Protein AF-A0A9D5JW24-F1 (afdb_monomer)

Mean predicted aligned error: 6.72 Å

Solvent-accessible surface area (backbone atoms only — not comparable to full-atom values): 9159 Å² total; per-residue (Å²): 139,80,85,84,84,75,90,71,98,73,80,64,67,47,71,72,46,73,58,97,36,31,56,44,64,54,56,61,30,59,39,96,88,78,44,80,45,69,51,90,74,89,76,46,75,58,52,92,68,44,74,79,44,47,40,61,53,49,60,73,66,64,53,70,51,29,31,37,35,37,28,35,50,59,32,26,73,73,44,34,60,60,50,53,50,43,34,45,77,57,71,32,55,70,43,80,48,70,45,95,41,83,66,86,70,62,77,44,70,66,50,51,48,56,54,57,72,66,58,53,98,71,51,29,30,40,36,28,24,19,46,69,50,52,40,50,42,50,50,53,48,22,73,74,70,73,38,48,74,45,79,47,75,77,107

Organism: NCBI:txid2044937

InterPro domains:
  IPR016205 Glycerol dehydrogenase [PTHR43616] (31-155)
  IPR032837 Glycerol-1-phosphate dehydrogenase, N-terminal domain [PF13685] (46-155)

Secondary structure (DSSP, 8-state):
------------BS--EEETTEEE--SEEE-TTSSEEE------B-STTGGGGHHHHHHHHT--S-EEEEEEHHHIIIIIHHHHHHHHHTT---EEEEE--SS----SHHHHHHHHHH--TT--EEEEEE-HHHHHHHHHHHHHH---EEEEE--

Radius of gyration: 17.56 Å; Cα contacts (8 Å, |Δi|>4): 239; chains: 1; bounding box: 33×49×46 Å

Sequence (155 aa):
MNVIHSEGEDTIMGNLEFVDGRFVHQEEFQCECGRTHAIPIREILVRRGALDDLGTVLNQLDLGKQGLVIADLNTYDAAGARVMEKLQQASYQPKLCLFETREWVKPDEYAIGTVMLNIERDTSFLLVVGSGCLTDLTRYISSRTGIPFISVPTA

Nearest PDB structures (foldseek):
  3lmk-assembly1_B  TM=6.943E-01  e=8.317E-02  Homo sapiens
  6n4y-assembly4_D  TM=6.851E-01  e=3.718E-01  Homo sapiens
  3n6v-assembly2_D  TM=6.590E-01  e=3.188E+00  Rattus norvegicus
  3n6v-assembly3_E  TM=6.445E-01  e=9.642E+00  Rattus norvegicus
  3n6v-assembly1_B  TM=6.350E-01  e=9.034E+00  Rattus norvegicus

pLDDT: mean 89.6, std 17.1, range [25.61, 98.88]

Foldseek 3Di:
DDDDDDDDPPPFQWPFDQDQQKTDIDQWGQHPVRDIDGDPDDIGGDDVPVLLCVLVVCVVVVLDQEEEEEEEPVLCVQPVVVNVVSSVVSVGHYDYLYDDDPDDDALDPVLLVSSVVVDDPRHRAYEYSDAPRSQVSRVVSCVVPVRHYHYDYDD

Structure (mmCIF, N/CA/C/O backbone):
data_AF-A0A9D5JW24-F1
#
_entry.id   AF-A0A9D5JW24-F1
#
loop_
_atom_site.group_PDB
_atom_site.id
_atom_site.type_symbol
_atom_site.label_atom_id
_atom_site.label_alt_id
_atom_site.label_comp_id
_atom_site.label_asym_id
_atom_site.label_entity_id
_atom_site.label_seq_id
_atom_site.pdbx_PDB_ins_code
_atom_site.Cartn_x
_atom_site.Cartn_y
_atom_site.Cartn_z
_atom_site.occupancy
_atom_site.B_iso_or_equiv
_atom_site.auth_seq_id
_atom_site.auth_comp_id
_atom_site.auth_asym_id
_atom_site.auth_atom_id
_atom_site.pdbx_PDB_model_num
ATOM 1 N N . MET A 1 1 ? -6.521 -31.857 15.055 1.00 33.75 1 MET A N 1
ATOM 2 C CA . MET A 1 1 ? -5.237 -32.420 15.534 1.00 33.75 1 MET A CA 1
ATOM 3 C C . MET A 1 1 ? -4.151 -31.490 15.016 1.00 33.75 1 MET A C 1
ATOM 5 O O . MET A 1 1 ? -3.961 -31.466 13.815 1.00 33.75 1 MET A O 1
ATOM 9 N N . ASN A 1 2 ? -3.534 -30.595 15.780 1.00 25.61 2 ASN A N 1
ATOM 10 C CA . ASN A 1 2 ? -3.363 -30.510 17.225 1.00 25.61 2 ASN A CA 1
ATOM 11 C C . ASN A 1 2 ? -3.786 -29.147 17.773 1.00 25.61 2 ASN A C 1
ATOM 13 O O . ASN A 1 2 ? -3.574 -28.112 17.151 1.00 25.61 2 ASN A O 1
ATOM 17 N N . VAL A 1 3 ? -4.380 -29.228 18.957 1.00 36.34 3 VAL A N 1
ATOM 18 C CA . VAL A 1 3 ? -4.639 -28.149 19.902 1.00 36.34 3 VAL A CA 1
ATOM 19 C C . VAL A 1 3 ? -3.295 -27.733 20.496 1.00 36.34 3 VAL A C 1
ATOM 21 O O . VAL A 1 3 ? -2.533 -28.602 20.920 1.00 36.34 3 VAL A O 1
ATOM 24 N N . ILE A 1 4 ? -3.007 -26.435 20.533 1.00 36.38 4 ILE A N 1
ATOM 25 C CA . ILE A 1 4 ? -1.965 -25.894 21.406 1.00 36.38 4 ILE A CA 1
ATOM 26 C C . ILE A 1 4 ? -2.712 -25.232 22.560 1.00 36.38 4 ILE A C 1
ATOM 28 O O . ILE A 1 4 ? -3.213 -24.120 22.430 1.00 36.38 4 ILE A O 1
ATOM 32 N N . HIS A 1 5 ? -2.859 -25.971 23.659 1.00 33.47 5 HIS A N 1
ATOM 33 C CA . HIS A 1 5 ? -3.120 -25.380 24.963 1.00 33.47 5 HIS A CA 1
ATOM 34 C C . HIS A 1 5 ? -1.787 -24.817 25.456 1.00 33.47 5 HIS A C 1
ATOM 36 O O . HIS A 1 5 ? -0.843 -25.578 25.663 1.00 33.47 5 HIS A O 1
ATOM 42 N N . SER A 1 6 ? -1.706 -23.503 25.632 1.00 34.97 6 SER A N 1
ATOM 43 C CA . SER A 1 6 ? -0.749 -22.893 26.549 1.00 34.97 6 SER A CA 1
ATOM 44 C C . SER A 1 6 ? -1.524 -22.474 27.792 1.00 34.97 6 SER A C 1
ATOM 46 O O . SER A 1 6 ? -2.349 -21.565 27.735 1.00 34.97 6 SER A O 1
ATOM 48 N N . GLU A 1 7 ? -1.300 -23.198 28.885 1.00 34.41 7 GLU A N 1
ATOM 49 C CA . GLU A 1 7 ? -1.686 -22.788 30.231 1.00 34.41 7 GLU A CA 1
ATOM 50 C C . GLU A 1 7 ? -0.822 -21.591 30.651 1.00 34.41 7 GLU A C 1
ATOM 52 O O . GLU A 1 7 ? 0.407 -21.648 30.587 1.00 34.41 7 GLU A O 1
ATOM 57 N N . GLY A 1 8 ? -1.487 -20.512 31.053 1.00 32.22 8 GLY A N 1
ATOM 58 C CA . GLY A 1 8 ? -0.904 -19.270 31.546 1.00 32.22 8 GLY A CA 1
ATOM 59 C C . GLY A 1 8 ? -2.018 -18.234 31.668 1.00 32.22 8 GLY A C 1
ATOM 60 O O . GLY A 1 8 ? -2.596 -17.832 30.662 1.00 32.22 8 GLY A O 1
ATOM 61 N N . GLU A 1 9 ? -2.384 -17.887 32.899 1.00 40.16 9 GLU A N 1
ATOM 62 C CA . GLU A 1 9 ? -3.395 -16.882 33.237 1.00 40.16 9 GLU A CA 1
ATOM 63 C C . GLU A 1 9 ? -2.911 -15.466 32.883 1.00 40.16 9 GLU A C 1
ATOM 65 O O . GLU A 1 9 ? -2.582 -14.696 33.772 1.00 40.16 9 GLU A O 1
ATOM 70 N N . ASP A 1 10 ? -2.919 -15.108 31.601 1.00 38.56 10 ASP A N 1
ATOM 71 C CA . ASP A 1 10 ? -2.774 -13.717 31.147 1.00 38.56 10 ASP A CA 1
ATOM 72 C C . ASP A 1 10 ? -4.084 -13.321 30.456 1.00 38.56 10 ASP A C 1
ATOM 74 O O . ASP A 1 10 ? -4.226 -13.327 29.228 1.00 38.56 10 ASP A O 1
ATOM 78 N N . THR A 1 11 ? -5.116 -13.065 31.265 1.00 38.19 11 THR A N 1
ATOM 79 C CA . THR A 1 11 ? -6.398 -12.578 30.744 1.00 38.19 11 THR A CA 1
ATOM 80 C C . THR A 1 11 ? -6.259 -11.086 30.477 1.00 38.19 11 THR A C 1
ATOM 82 O O . THR A 1 11 ? -6.641 -10.253 31.299 1.00 38.19 11 THR A O 1
ATOM 85 N N . ILE A 1 12 ? -5.745 -10.737 29.298 1.00 47.41 12 ILE A N 1
ATOM 86 C CA . ILE A 1 12 ? -5.955 -9.403 28.735 1.00 47.41 12 ILE A CA 1
ATOM 87 C C . ILE A 1 12 ? -7.476 -9.188 28.716 1.00 47.41 12 ILE A C 1
ATOM 89 O O . ILE A 1 12 ? -8.194 -9.896 28.011 1.00 47.41 12 ILE A O 1
ATOM 93 N N . MET A 1 13 ? -7.990 -8.240 29.509 1.00 46.12 13 MET A N 1
ATOM 94 C CA . MET A 1 13 ? -9.401 -7.825 29.483 1.00 46.12 13 MET A CA 1
ATOM 95 C C . MET A 1 13 ? -9.689 -7.002 28.216 1.00 46.12 13 MET A C 1
ATOM 97 O O . MET A 1 13 ? -10.033 -5.823 28.272 1.00 46.12 13 MET A O 1
ATOM 101 N N . GLY A 1 14 ? -9.506 -7.636 27.063 1.00 56.38 14 GLY A N 1
ATOM 102 C CA . GLY A 1 14 ? -9.863 -7.161 25.739 1.00 56.38 14 GLY A CA 1
ATOM 103 C C . GLY A 1 14 ? -10.082 -8.385 24.860 1.00 56.38 14 GLY A C 1
ATOM 104 O O . GLY A 1 14 ? -9.197 -9.230 24.751 1.00 56.38 14 GLY A O 1
ATOM 105 N N . ASN A 1 15 ? -11.271 -8.520 24.270 1.00 67.12 15 ASN A N 1
ATOM 106 C CA . ASN A 1 15 ? -11.568 -9.631 23.365 1.00 67.12 15 ASN A CA 1
ATOM 107 C C . ASN A 1 15 ? -10.698 -9.483 22.108 1.00 67.12 15 ASN A C 1
ATOM 109 O O . ASN A 1 15 ? -11.024 -8.683 21.234 1.00 67.12 15 ASN A O 1
ATOM 113 N N . LEU A 1 16 ? -9.575 -10.203 22.057 1.00 80.75 16 LEU A N 1
ATOM 114 C CA . LEU A 1 16 ? -8.718 -10.339 20.882 1.00 80.75 16 LEU A CA 1
ATOM 115 C C . LEU A 1 16 ? -9.015 -11.697 20.251 1.00 80.75 16 LEU A C 1
ATOM 117 O O . LEU A 1 16 ? -8.663 -12.734 20.811 1.00 80.75 16 LEU A O 1
ATOM 121 N N . GLU A 1 17 ? -9.665 -11.708 19.095 1.00 85.94 17 GLU A N 1
ATOM 122 C CA . GLU A 1 17 ? -10.063 -12.955 18.441 1.00 85.94 17 GLU A CA 1
ATOM 123 C C . GLU A 1 17 ? -9.913 -12.884 16.921 1.00 85.94 17 GLU A C 1
ATOM 125 O O . GLU A 1 17 ? -9.917 -11.812 16.322 1.00 85.94 17 GLU A O 1
ATOM 130 N N . PHE A 1 18 ? -9.766 -14.047 16.284 1.00 86.69 18 PHE A N 1
ATOM 131 C CA . PHE A 1 18 ? -9.849 -14.173 14.832 1.00 86.69 18 PHE A CA 1
ATOM 132 C C . PHE A 1 18 ? -11.165 -14.852 14.460 1.00 86.69 18 PHE A C 1
ATOM 134 O O . PHE A 1 18 ? -11.350 -16.036 14.740 1.00 86.69 18 PHE A O 1
ATOM 141 N N . VAL A 1 19 ? -12.052 -14.121 13.787 1.00 88.19 19 VAL A N 1
ATOM 142 C CA . VAL A 1 19 ? -13.346 -14.622 13.302 1.00 88.19 19 VAL A CA 1
ATOM 143 C C . VAL A 1 19 ? -13.332 -14.577 11.780 1.00 88.19 19 VAL A C 1
ATOM 145 O O . VAL A 1 19 ? -13.116 -13.524 11.185 1.00 88.19 19 VAL A O 1
ATOM 148 N N . ASP A 1 20 ? -13.483 -15.735 11.133 1.00 86.81 20 ASP A N 1
ATOM 149 C CA . ASP A 1 20 ? -13.457 -15.878 9.667 1.00 86.81 20 ASP A CA 1
ATOM 150 C C . ASP A 1 20 ? -12.228 -15.237 8.985 1.00 86.81 20 ASP A C 1
ATOM 152 O O . ASP A 1 20 ? -12.286 -14.710 7.872 1.00 86.81 20 ASP A O 1
ATOM 156 N N . GLY A 1 21 ? -11.077 -15.294 9.663 1.00 88.19 21 GLY A N 1
ATOM 157 C CA . GLY A 1 21 ? -9.814 -14.724 9.189 1.00 88.19 21 GLY A CA 1
ATOM 158 C C . GLY A 1 21 ? -9.665 -13.222 9.430 1.00 88.19 21 GLY A C 1
ATOM 159 O O . GLY A 1 21 ? -8.628 -12.669 9.080 1.00 88.19 21 GLY A O 1
ATOM 160 N N . ARG A 1 22 ? -10.646 -12.551 10.037 1.00 91.38 22 ARG A N 1
ATOM 161 C CA . ARG A 1 22 ? -10.536 -11.152 10.466 1.00 91.38 22 ARG A CA 1
ATOM 162 C C . ARG A 1 22 ? -10.134 -11.070 11.927 1.00 91.38 22 ARG A C 1
ATOM 164 O O . ARG A 1 22 ? -10.687 -11.791 12.752 1.00 91.38 22 ARG A O 1
ATOM 171 N N . PHE A 1 23 ? -9.190 -10.191 12.241 1.00 91.00 23 PHE A N 1
ATOM 172 C CA . PHE A 1 23 ? -8.842 -9.873 13.620 1.00 91.00 23 PHE A CA 1
ATOM 173 C C . PHE A 1 23 ? -9.858 -8.888 14.194 1.00 91.00 23 PHE A C 1
ATOM 175 O O . PHE A 1 23 ? -10.015 -7.782 13.679 1.00 91.00 23 PHE A O 1
ATOM 182 N N . VAL A 1 24 ? -10.530 -9.294 15.262 1.00 87.00 24 VAL A N 1
ATOM 183 C CA . VAL A 1 24 ? -11.486 -8.485 16.009 1.00 87.00 24 VAL A CA 1
ATOM 184 C C . VAL A 1 24 ? -10.827 -8.102 17.325 1.00 87.00 24 VAL A C 1
ATOM 186 O O . VAL A 1 24 ? -10.346 -8.963 18.062 1.00 87.00 24 VAL A O 1
ATOM 189 N N . HIS A 1 25 ? -10.783 -6.802 17.603 1.00 85.12 25 HIS A N 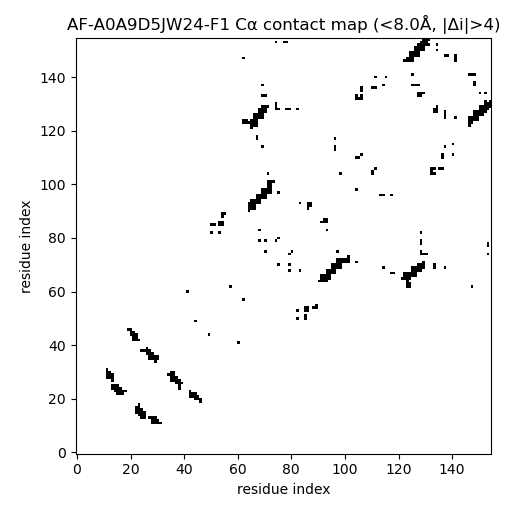1
ATOM 190 C CA . HIS A 1 25 ? -10.250 -6.272 18.849 1.00 85.12 25 HIS A CA 1
ATOM 191 C C . HIS A 1 25 ? -11.037 -5.050 19.316 1.00 85.12 25 HIS A C 1
ATOM 193 O O . HIS A 1 25 ? -11.709 -4.374 18.537 1.00 85.12 25 HIS A O 1
ATOM 199 N N . GLN A 1 26 ? -10.921 -4.755 20.609 1.00 80.56 26 GLN A N 1
ATOM 200 C CA . GLN A 1 26 ? -11.317 -3.463 21.160 1.00 80.56 26 GLN A CA 1
ATOM 201 C C . GLN A 1 26 ? -10.218 -2.432 20.872 1.00 80.56 26 GLN A C 1
ATOM 203 O O . GLN A 1 26 ? -9.030 -2.763 20.897 1.00 80.56 26 GLN A O 1
ATOM 208 N N . GLU A 1 27 ? -10.603 -1.192 20.563 1.00 78.19 27 GLU A N 1
ATOM 209 C CA . GLU A 1 27 ? -9.639 -0.118 20.285 1.00 78.19 27 GLU A CA 1
ATOM 210 C C . GLU A 1 27 ? -8.788 0.208 21.514 1.00 78.19 27 GLU A C 1
ATOM 212 O O . GLU A 1 27 ? -7.583 0.395 21.377 1.00 78.19 27 GLU A O 1
ATOM 217 N N . GLU A 1 28 ? -9.395 0.200 22.705 1.00 87.69 28 GLU A N 1
ATOM 218 C CA . GLU A 1 28 ? -8.740 0.418 23.994 1.00 87.69 28 GLU A CA 1
ATOM 219 C C . GLU A 1 28 ? -8.991 -0.757 24.945 1.00 87.69 28 GLU A C 1
ATOM 221 O O . GLU A 1 28 ? -10.081 -1.332 24.960 1.00 87.69 28 GLU A O 1
ATOM 226 N N . PHE A 1 29 ? -7.999 -1.095 25.770 1.00 85.38 29 PHE A N 1
ATOM 227 C CA . PHE A 1 29 ? -8.117 -2.137 26.790 1.00 85.38 29 PHE A CA 1
ATOM 228 C C . PHE A 1 29 ? -7.321 -1.797 28.054 1.00 85.38 29 PHE A C 1
ATOM 230 O O . PHE A 1 29 ? -6.318 -1.076 28.018 1.00 85.38 29 PHE A O 1
ATOM 237 N N . GLN A 1 30 ? -7.772 -2.333 29.192 1.00 88.19 30 GLN A N 1
ATOM 238 C CA . GLN A 1 30 ? -7.039 -2.248 30.455 1.00 88.19 30 GLN A CA 1
ATOM 239 C C . GLN A 1 30 ? -5.899 -3.267 30.444 1.00 88.19 30 GLN A 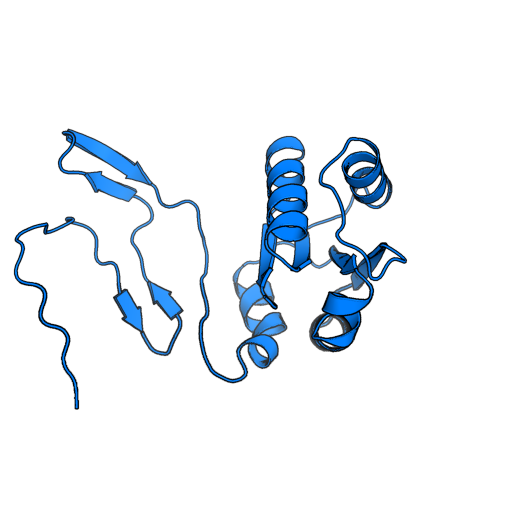C 1
ATOM 241 O O . GLN A 1 30 ? -6.134 -4.472 30.365 1.00 88.19 30 GLN A O 1
ATOM 246 N N . CYS A 1 31 ? -4.660 -2.781 30.503 1.00 85.25 31 CYS A N 1
ATOM 247 C CA . CYS A 1 31 ? -3.475 -3.625 30.555 1.00 85.25 31 CYS A CA 1
ATOM 248 C C . CYS A 1 31 ? -3.073 -3.891 32.011 1.00 85.25 31 CYS A C 1
ATOM 250 O O . CYS A 1 31 ? -3.180 -3.016 32.870 1.00 85.25 31 CYS A O 1
ATOM 252 N N . GLU A 1 32 ? -2.523 -5.074 32.277 1.00 88.31 32 GLU A N 1
ATOM 253 C CA . GLU A 1 32 ? -1.995 -5.490 33.587 1.00 88.31 32 GLU A CA 1
ATOM 254 C C . GLU A 1 32 ? -0.909 -4.551 34.138 1.00 88.31 32 GLU A C 1
ATOM 256 O O . GLU A 1 32 ? -0.664 -4.505 35.341 1.00 88.31 32 GLU A O 1
ATOM 261 N N . CYS A 1 33 ? -0.300 -3.726 33.281 1.00 91.69 33 CYS A N 1
ATOM 262 C CA . CYS A 1 33 ? 0.610 -2.661 33.698 1.00 91.69 33 CYS A CA 1
ATOM 263 C C . CYS A 1 33 ? -0.083 -1.507 34.460 1.00 91.69 33 CYS A C 1
ATOM 265 O O . CYS A 1 33 ? 0.590 -0.570 34.897 1.00 91.69 33 CYS A O 1
ATOM 267 N N . GLY A 1 34 ? -1.416 -1.541 34.586 1.00 90.94 34 GLY A N 1
ATOM 268 C CA . GLY A 1 34 ? -2.235 -0.520 35.239 1.00 90.94 34 GLY A CA 1
ATOM 269 C C . GLY A 1 34 ? -2.538 0.698 34.363 1.00 90.94 34 GLY A C 1
ATOM 270 O O . GLY A 1 34 ? -2.925 1.741 34.888 1.00 90.94 34 GLY A O 1
ATOM 271 N N . ARG A 1 35 ? -2.330 0.605 33.042 1.00 92.06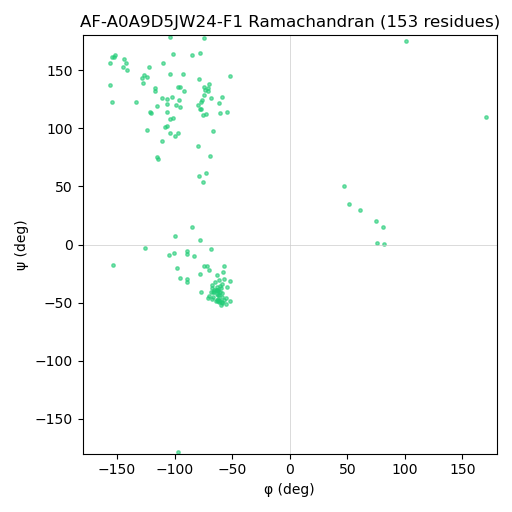 35 ARG A N 1
ATOM 272 C CA . ARG A 1 35 ? -2.607 1.678 32.073 1.00 92.06 35 ARG A CA 1
ATOM 273 C C . ARG A 1 35 ? -3.594 1.204 31.010 1.00 92.06 35 ARG A C 1
ATOM 275 O O . ARG A 1 35 ? -3.619 0.027 30.657 1.00 92.06 35 ARG A O 1
ATOM 282 N N . THR A 1 36 ? -4.340 2.146 30.443 1.00 90.00 36 THR A N 1
ATOM 283 C CA . THR A 1 36 ? -5.114 1.913 29.220 1.00 90.00 36 THR A CA 1
ATOM 284 C C . THR A 1 36 ? -4.171 1.908 28.021 1.00 90.00 36 THR A C 1
ATOM 286 O O . THR A 1 36 ? -3.428 2.871 27.815 1.00 90.00 36 THR A O 1
ATOM 289 N N . HIS A 1 37 ? -4.186 0.831 27.241 1.00 88.00 37 HIS A N 1
ATOM 290 C CA . HIS A 1 37 ? -3.460 0.720 25.977 1.00 88.00 37 HIS A CA 1
ATOM 291 C C . HIS A 1 37 ? -4.443 0.705 24.809 1.00 88.00 37 HIS A C 1
ATOM 293 O O . HIS A 1 37 ? -5.597 0.323 24.983 1.00 88.00 37 HIS A O 1
ATOM 299 N N . ALA A 1 38 ? -3.970 1.099 23.625 1.00 87.81 38 ALA A N 1
ATOM 300 C CA . ALA A 1 38 ? -4.771 1.105 22.410 1.00 87.81 38 ALA A CA 1
ATOM 301 C C . ALA A 1 38 ? -4.092 0.340 21.271 1.00 87.81 38 ALA A C 1
ATOM 303 O O . ALA A 1 38 ? -2.864 0.373 21.135 1.00 87.81 38 ALA A O 1
ATOM 304 N N . ILE A 1 39 ? -4.899 -0.314 20.436 1.00 87.62 39 ILE A N 1
ATOM 305 C CA . ILE A 1 39 ? -4.463 -0.945 19.187 1.00 87.62 39 ILE A CA 1
ATOM 306 C C . ILE A 1 39 ? -4.970 -0.062 18.041 1.00 87.62 39 ILE A C 1
ATOM 308 O O . ILE A 1 39 ? -6.144 -0.139 17.695 1.00 87.62 39 ILE A O 1
ATOM 312 N N . PRO A 1 40 ? -4.116 0.778 17.425 1.00 85.56 40 PRO A N 1
ATOM 313 C CA . PRO A 1 40 ? -4.546 1.721 16.387 1.00 85.56 40 PRO A CA 1
ATOM 314 C C . PRO A 1 40 ? -4.757 1.062 15.011 1.00 85.56 40 PRO A C 1
ATOM 316 O O . PRO A 1 40 ? -4.992 1.750 14.017 1.00 85.56 40 PRO A O 1
ATOM 319 N N . ILE A 1 41 ? -4.606 -0.262 14.920 1.00 90.56 41 ILE A N 1
ATOM 320 C CA . ILE A 1 41 ? -4.840 -1.023 13.693 1.00 90.56 41 ILE A CA 1
ATOM 321 C C . ILE A 1 41 ? -6.351 -1.101 13.484 1.00 90.56 41 ILE A C 1
ATOM 323 O O . ILE A 1 41 ? -7.077 -1.375 14.422 1.00 90.56 41 ILE A O 1
ATOM 327 N N . ARG A 1 42 ? -6.831 -0.836 12.267 1.00 92.38 42 ARG A N 1
ATOM 328 C CA . ARG A 1 42 ? -8.277 -0.8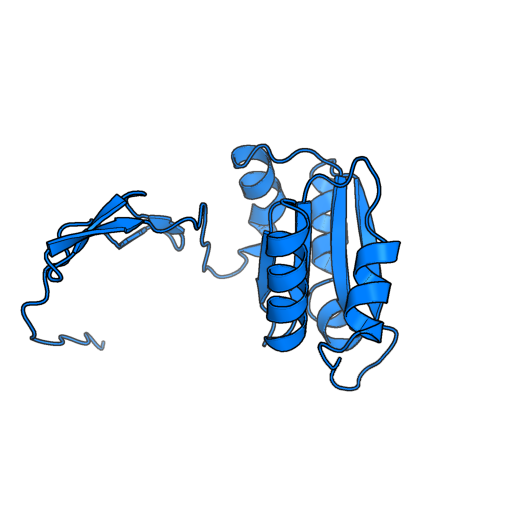22 11.975 1.00 92.38 42 ARG A CA 1
ATOM 329 C C . ARG A 1 42 ? -8.804 -2.139 11.416 1.00 92.38 42 ARG A C 1
ATOM 331 O O . ARG A 1 42 ? -9.981 -2.429 11.561 1.00 92.38 42 ARG A O 1
ATOM 338 N N . GLU A 1 43 ? -7.955 -2.894 10.726 1.00 94.12 43 GLU A N 1
ATOM 339 C CA . GLU A 1 43 ? -8.330 -4.150 10.078 1.00 94.12 43 GLU A CA 1
ATOM 340 C C . GLU A 1 43 ? -7.0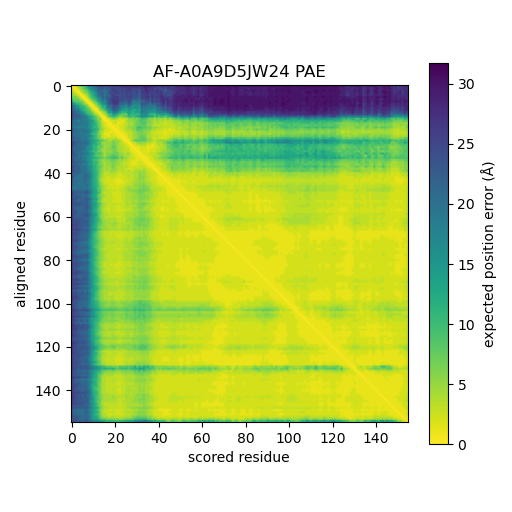88 -5.032 9.912 1.00 94.12 43 GLU A C 1
ATOM 342 O O . GLU A 1 43 ? -6.031 -4.556 9.488 1.00 94.12 43 GLU A O 1
ATOM 347 N N . ILE A 1 44 ? -7.235 -6.328 10.189 1.00 95.50 44 ILE A N 1
ATOM 348 C CA . ILE A 1 44 ? -6.286 -7.364 9.773 1.00 95.50 44 ILE A CA 1
ATOM 349 C C . ILE A 1 44 ? -7.098 -8.514 9.188 1.00 95.50 44 ILE A C 1
ATOM 351 O O . ILE A 1 44 ? -7.929 -9.099 9.879 1.00 95.50 44 ILE A O 1
ATOM 355 N N . LEU A 1 45 ? -6.820 -8.865 7.933 1.00 96.19 45 LEU A N 1
ATOM 356 C CA . LEU A 1 45 ? -7.488 -9.950 7.224 1.00 96.19 45 LEU A CA 1
ATOM 357 C C . LEU A 1 45 ? -6.467 -10.998 6.772 1.00 96.19 45 LEU A C 1
ATOM 359 O O . LEU A 1 45 ? -5.644 -10.755 5.891 1.00 96.19 45 LEU A O 1
ATOM 363 N N . VAL A 1 46 ? -6.564 -12.191 7.348 1.00 95.19 46 VAL A N 1
ATOM 364 C CA . VAL A 1 46 ? -5.716 -13.348 7.069 1.00 95.19 46 VAL A CA 1
ATOM 365 C C . VAL A 1 46 ? -6.592 -14.518 6.655 1.00 95.19 46 VAL A C 1
ATOM 367 O O . VAL A 1 46 ? -7.155 -15.245 7.471 1.00 95.19 46 VAL A O 1
ATOM 370 N N . ARG A 1 47 ? -6.688 -14.731 5.346 1.00 93.94 47 ARG A N 1
ATOM 371 C CA . ARG A 1 47 ? -7.343 -15.906 4.770 1.00 93.94 47 ARG A CA 1
ATOM 372 C C . ARG A 1 47 ? -6.789 -16.215 3.390 1.00 93.94 47 ARG A C 1
ATOM 374 O O . ARG A 1 47 ? -6.226 -15.352 2.711 1.00 93.94 47 ARG A O 1
ATOM 381 N N . ARG A 1 48 ? -7.005 -17.445 2.922 1.00 94.31 48 ARG A N 1
ATOM 382 C CA . ARG A 1 48 ? -6.721 -17.796 1.526 1.00 94.31 48 ARG A CA 1
ATOM 383 C C . ARG A 1 48 ? -7.547 -16.890 0.607 1.00 94.31 48 ARG A C 1
ATOM 385 O O . ARG A 1 48 ? -8.762 -16.797 0.763 1.00 94.31 48 ARG A O 1
ATOM 392 N N . GLY A 1 49 ? -6.874 -16.234 -0.338 1.00 94.69 49 GLY A N 1
ATOM 393 C CA . GLY A 1 49 ? -7.515 -15.317 -1.282 1.00 94.69 49 GLY A CA 1
ATOM 394 C C . GLY A 1 49 ? -7.916 -13.959 -0.695 1.00 94.69 49 GLY A C 1
ATOM 395 O O . GLY A 1 49 ? -8.746 -13.292 -1.294 1.00 94.69 49 GLY A O 1
ATOM 396 N N . ALA A 1 50 ? -7.340 -13.522 0.434 1.00 95.81 50 ALA A N 1
ATOM 397 C CA . ALA A 1 50 ? -7.675 -12.235 1.066 1.00 95.81 50 ALA A CA 1
ATOM 398 C C . ALA A 1 50 ? -7.598 -11.020 0.115 1.00 95.81 50 ALA A C 1
ATOM 400 O O . ALA A 1 50 ? -8.388 -10.093 0.238 1.00 95.81 50 ALA A O 1
ATOM 401 N N . LEU A 1 51 ? -6.704 -11.041 -0.882 1.00 96.25 51 LEU A N 1
ATOM 402 C CA . LEU A 1 51 ? -6.617 -9.991 -1.907 1.00 96.25 51 LEU A CA 1
ATOM 403 C C . LEU A 1 51 ? -7.912 -9.776 -2.703 1.00 96.25 51 LEU A C 1
ATOM 405 O O . LEU A 1 51 ? -8.107 -8.698 -3.259 1.00 96.25 51 LEU A O 1
ATOM 409 N N . ASP A 1 52 ? -8.794 -10.773 -2.779 1.00 96.81 52 ASP A N 1
ATOM 410 C CA . ASP A 1 52 ? -10.087 -10.621 -3.449 1.00 96.81 52 ASP A CA 1
ATOM 411 C C . ASP A 1 52 ? -11.059 -9.729 -2.656 1.00 96.81 52 ASP A C 1
ATOM 413 O O . ASP A 1 52 ? -11.968 -9.161 -3.255 1.00 96.81 52 ASP A O 1
ATOM 417 N N . ASP A 1 53 ? -10.817 -9.522 -1.356 1.00 96.31 53 ASP A N 1
ATOM 418 C CA . ASP A 1 53 ? -11.587 -8.600 -0.511 1.00 96.31 53 ASP A CA 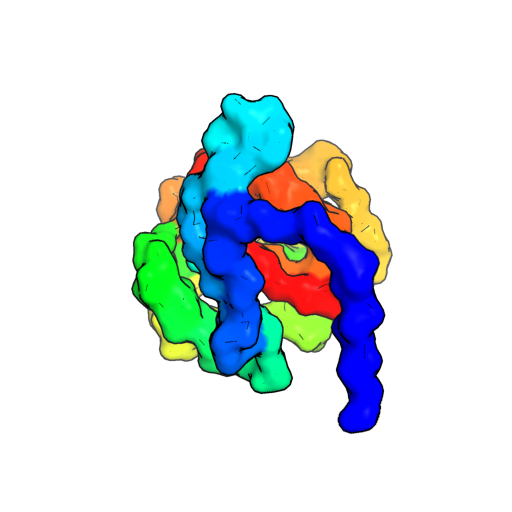1
ATOM 419 C C . ASP A 1 53 ? -11.031 -7.177 -0.497 1.00 96.31 53 ASP A C 1
ATOM 421 O O . ASP A 1 53 ? -11.651 -6.304 0.108 1.00 96.31 53 ASP A O 1
ATOM 425 N N . LEU A 1 54 ? -9.878 -6.922 -1.128 1.00 97.06 54 LEU A N 1
ATOM 426 C CA . LEU A 1 54 ? -9.143 -5.663 -0.977 1.00 97.06 54 LEU A CA 1
ATOM 427 C C . LEU A 1 54 ? -10.035 -4.438 -1.224 1.00 97.06 54 LEU A C 1
ATOM 429 O O . LEU A 1 54 ? -10.090 -3.534 -0.397 1.00 97.06 54 LEU A O 1
ATOM 433 N N . GLY A 1 55 ? -10.784 -4.435 -2.328 1.00 96.50 55 GLY A N 1
ATOM 434 C CA . GLY A 1 55 ? -11.716 -3.352 -2.642 1.00 96.50 55 GLY A CA 1
ATOM 435 C C . GLY A 1 55 ? -12.832 -3.200 -1.606 1.00 96.50 55 GLY A C 1
ATOM 436 O O . GLY A 1 55 ? -13.135 -2.085 -1.190 1.00 96.50 55 GLY A O 1
ATOM 437 N N . THR A 1 56 ? -13.420 -4.310 -1.152 1.00 96.56 56 THR A N 1
ATOM 438 C CA . THR A 1 56 ? -14.479 -4.315 -0.130 1.00 96.56 56 THR A CA 1
ATOM 439 C C . THR A 1 56 ? -13.977 -3.747 1.193 1.00 96.56 56 THR A C 1
ATOM 441 O O . THR A 1 56 ? -14.632 -2.884 1.771 1.00 96.56 56 THR A O 1
ATOM 444 N N . VAL A 1 57 ? -12.800 -4.185 1.645 1.00 96.00 57 VAL A N 1
ATOM 445 C CA . VAL A 1 57 ? -12.172 -3.704 2.882 1.00 96.00 57 VAL A CA 1
ATOM 446 C C . VAL A 1 57 ? -11.861 -2.213 2.784 1.00 96.00 57 VAL A C 1
ATOM 448 O O . VAL A 1 57 ? -12.244 -1.448 3.663 1.00 96.00 57 VAL A O 1
ATOM 451 N N . LEU A 1 58 ? -11.230 -1.759 1.699 1.00 97.06 58 LEU A N 1
ATOM 452 C CA . LEU A 1 58 ? -10.907 -0.338 1.549 1.00 97.06 58 LEU A CA 1
ATOM 453 C C . LEU A 1 58 ? -12.155 0.547 1.441 1.00 97.06 58 LEU A C 1
ATOM 455 O O . LEU A 1 58 ? -12.123 1.684 1.910 1.00 97.06 58 LEU A O 1
ATOM 459 N N . ASN A 1 59 ? -13.249 0.042 0.861 1.00 96.69 59 ASN A N 1
ATOM 460 C CA . ASN A 1 59 ? -14.527 0.755 0.834 1.00 96.69 59 ASN A CA 1
ATOM 461 C C . ASN A 1 59 ? -15.106 0.915 2.246 1.00 96.69 59 ASN A C 1
ATOM 463 O O . ASN A 1 59 ? -15.638 1.971 2.562 1.00 96.69 59 ASN A O 1
ATOM 467 N N . GLN A 1 60 ? -14.986 -0.110 3.097 1.00 95.75 60 GLN A N 1
ATOM 468 C CA . GLN A 1 60 ? -15.431 -0.054 4.495 1.00 95.75 60 GLN A CA 1
ATOM 469 C C . GLN A 1 60 ? -14.583 0.908 5.335 1.00 95.75 60 GLN A C 1
ATOM 471 O O . GLN A 1 60 ? -15.102 1.560 6.236 1.00 95.75 60 GLN A O 1
ATOM 476 N N . LEU A 1 61 ? -13.284 1.004 5.040 1.00 95.69 61 LEU A N 1
ATOM 477 C CA . LEU A 1 61 ? -12.377 1.906 5.750 1.00 95.69 61 LEU A CA 1
ATOM 478 C C . LEU A 1 61 ? -12.564 3.386 5.373 1.00 95.69 61 LEU A C 1
ATOM 480 O O . LEU A 1 61 ? -12.107 4.241 6.134 1.00 95.69 61 LEU A O 1
ATOM 484 N N . ASP A 1 62 ? -13.207 3.664 4.234 1.00 96.25 62 ASP A N 1
ATOM 485 C CA . ASP A 1 62 ? -13.546 4.999 3.719 1.00 96.25 62 ASP A CA 1
ATOM 486 C C . ASP A 1 62 ? -12.380 6.002 3.773 1.00 96.25 62 ASP A C 1
ATOM 488 O O . ASP A 1 62 ? -12.469 7.104 4.307 1.00 96.25 62 ASP A O 1
ATOM 492 N N . LEU A 1 63 ? -11.225 5.585 3.249 1.00 96.25 63 LEU A N 1
ATOM 493 C CA . LEU A 1 63 ? -9.991 6.379 3.299 1.00 96.25 63 LEU A CA 1
ATOM 494 C C . LEU A 1 63 ? -9.891 7.429 2.184 1.00 96.25 63 LEU A C 1
ATOM 496 O O . LEU A 1 63 ? -8.980 8.245 2.211 1.00 96.25 63 LEU A O 1
ATOM 500 N N . GLY A 1 64 ? -10.785 7.385 1.192 1.00 97.44 64 GLY A N 1
ATOM 501 C CA . GLY A 1 64 ? -10.624 8.037 -0.110 1.00 97.44 64 GLY A CA 1
ATOM 502 C C . GLY A 1 64 ? -10.190 7.052 -1.204 1.00 97.44 64 GLY A C 1
ATOM 503 O O . GLY A 1 64 ? -9.976 5.865 -0.952 1.00 97.44 64 GLY A O 1
ATOM 504 N N . LYS A 1 65 ? -10.110 7.522 -2.455 1.00 98.06 65 LYS A N 1
ATOM 505 C CA . LYS A 1 65 ? -9.913 6.659 -3.640 1.00 98.06 65 LYS A CA 1
ATOM 506 C C . LYS A 1 65 ? -8.499 6.691 -4.228 1.00 98.06 65 LYS A C 1
ATOM 508 O O . LYS A 1 65 ? -8.186 5.863 -5.086 1.00 98.06 65 LYS A O 1
ATOM 513 N N . GLN A 1 66 ? -7.655 7.609 -3.760 1.00 98.44 66 GLN A N 1
ATOM 514 C CA . GLN A 1 66 ? -6.377 7.942 -4.390 1.00 98.44 66 GLN A CA 1
ATOM 515 C C . GLN A 1 66 ? -5.258 7.227 -3.637 1.00 98.44 66 GLN A C 1
ATOM 517 O O . GLN A 1 66 ? -4.779 7.701 -2.609 1.00 98.44 66 GLN A O 1
ATOM 522 N N . GLY A 1 67 ? -4.889 6.041 -4.110 1.00 98.44 67 GLY A N 1
ATOM 523 C CA . GLY A 1 67 ? -3.881 5.208 -3.458 1.00 98.44 67 GLY A CA 1
ATOM 524 C C . GLY A 1 67 ? -2.506 5.379 -4.085 1.00 98.44 67 GLY A C 1
ATOM 525 O O . GLY A 1 67 ? -2.389 5.312 -5.306 1.00 98.44 67 GLY A O 1
ATOM 526 N N . LEU A 1 68 ? -1.460 5.506 -3.271 1.00 98.88 68 LEU A N 1
ATOM 527 C CA . LEU A 1 68 ? -0.094 5.259 -3.731 1.00 98.88 68 LEU A CA 1
ATOM 528 C C . LEU A 1 68 ? 0.289 3.820 -3.382 1.00 98.88 68 LEU A C 1
ATOM 530 O O . LEU A 1 68 ? 0.306 3.457 -2.209 1.00 98.88 68 LEU A O 1
ATOM 534 N N . VAL A 1 69 ? 0.583 3.008 -4.393 1.00 98.81 69 VAL A N 1
ATOM 535 C CA . VAL A 1 69 ? 1.037 1.622 -4.255 1.00 98.81 69 VAL A CA 1
ATOM 536 C C . VAL A 1 69 ? 2.560 1.583 -4.332 1.00 98.81 69 VAL A C 1
ATOM 538 O O . VAL A 1 69 ? 3.132 2.066 -5.304 1.00 98.81 69 VAL A O 1
ATOM 541 N N . ILE A 1 70 ? 3.216 1.012 -3.322 1.00 98.69 70 ILE A N 1
ATOM 542 C CA . ILE A 1 70 ? 4.677 0.916 -3.220 1.00 98.69 70 ILE A CA 1
ATOM 543 C C . ILE A 1 70 ? 5.092 -0.547 -3.370 1.00 98.69 70 ILE A C 1
ATOM 545 O O . ILE A 1 70 ? 4.606 -1.400 -2.626 1.00 98.69 70 ILE A O 1
ATOM 549 N N . ALA A 1 71 ? 5.998 -0.836 -4.303 1.00 98.31 71 ALA A N 1
ATOM 550 C CA . ALA A 1 71 ? 6.529 -2.180 -4.538 1.00 98.31 71 ALA A CA 1
ATOM 551 C C . ALA A 1 71 ? 7.957 -2.131 -5.107 1.00 98.31 71 ALA A C 1
ATOM 553 O O . ALA A 1 71 ? 8.381 -1.103 -5.636 1.00 98.31 71 ALA A O 1
ATOM 554 N N . ASP A 1 72 ? 8.681 -3.246 -5.036 1.00 97.62 72 ASP A N 1
ATOM 555 C CA . ASP A 1 72 ? 9.861 -3.507 -5.871 1.00 97.62 72 ASP A CA 1
ATOM 556 C C . ASP A 1 72 ? 9.503 -4.499 -6.990 1.00 97.62 72 ASP A C 1
ATOM 558 O O . ASP A 1 72 ? 8.362 -4.959 -7.073 1.00 97.62 72 ASP A O 1
ATOM 562 N N . LEU A 1 73 ? 10.449 -4.839 -7.873 1.00 97.69 73 LEU A N 1
ATOM 563 C CA . LEU A 1 73 ? 10.166 -5.766 -8.976 1.00 97.69 73 LEU A CA 1
ATOM 564 C C . LEU A 1 73 ? 9.722 -7.154 -8.485 1.00 97.69 73 LEU A C 1
ATOM 566 O O . LEU A 1 73 ? 8.859 -7.768 -9.106 1.00 97.69 73 LEU A O 1
ATOM 570 N N . ASN A 1 74 ? 10.269 -7.648 -7.371 1.00 96.88 74 ASN A N 1
ATOM 571 C CA . ASN A 1 74 ? 9.909 -8.966 -6.848 1.00 96.88 74 ASN A CA 1
ATOM 572 C C . ASN A 1 74 ? 8.486 -8.960 -6.281 1.00 96.88 74 ASN A C 1
ATOM 574 O O . ASN A 1 74 ? 7.698 -9.865 -6.558 1.00 96.88 74 ASN A O 1
ATOM 578 N N . THR A 1 75 ? 8.140 -7.949 -5.484 1.00 97.50 75 THR A N 1
ATOM 579 C CA . THR A 1 75 ? 6.824 -7.876 -4.838 1.00 97.50 75 THR A CA 1
ATOM 580 C C . THR A 1 75 ? 5.734 -7.423 -5.804 1.00 97.50 75 THR A C 1
ATOM 582 O O . THR A 1 75 ? 4.570 -7.815 -5.658 1.00 97.50 75 THR A O 1
ATOM 585 N N . TYR A 1 76 ? 6.105 -6.682 -6.852 1.00 98.12 76 TYR A N 1
ATOM 586 C CA . TYR A 1 76 ? 5.221 -6.386 -7.970 1.00 98.12 76 TYR A CA 1
ATOM 587 C C . TYR A 1 76 ? 4.830 -7.652 -8.738 1.00 98.12 76 TYR A C 1
ATOM 589 O O . TYR A 1 76 ? 3.633 -7.889 -8.929 1.00 98.12 76 TYR A O 1
ATOM 597 N N . ASP A 1 77 ? 5.813 -8.490 -9.084 1.00 97.44 77 ASP A N 1
ATOM 598 C CA . ASP A 1 77 ? 5.592 -9.789 -9.731 1.00 97.44 77 ASP A CA 1
ATOM 599 C C . ASP A 1 77 ? 4.776 -10.734 -8.824 1.00 97.44 77 ASP A C 1
ATOM 601 O O . ASP A 1 77 ? 3.889 -11.447 -9.297 1.00 97.44 77 ASP A O 1
ATOM 605 N N . ALA A 1 78 ? 5.031 -10.721 -7.510 1.00 96.94 78 ALA A N 1
ATOM 606 C CA . ALA A 1 78 ? 4.345 -11.592 -6.554 1.00 96.94 78 ALA A CA 1
ATOM 607 C C . ALA A 1 78 ? 2.864 -11.228 -6.346 1.00 96.94 78 ALA A C 1
ATOM 609 O O . ALA A 1 78 ? 2.007 -12.113 -6.281 1.00 96.94 78 ALA A O 1
ATOM 610 N N . ALA A 1 79 ? 2.552 -9.936 -6.198 1.00 98.00 79 ALA A N 1
ATOM 611 C CA . ALA A 1 79 ? 1.185 -9.488 -5.930 1.00 98.00 79 ALA A CA 1
ATOM 612 C C . ALA A 1 79 ? 0.861 -8.062 -6.397 1.00 98.00 79 ALA A C 1
ATOM 614 O O . ALA A 1 79 ? -0.322 -7.738 -6.512 1.00 98.00 79 ALA A O 1
ATOM 615 N N . GLY A 1 80 ? 1.848 -7.204 -6.673 1.00 98.25 80 GLY A N 1
ATOM 616 C CA . GLY A 1 80 ? 1.600 -5.792 -6.984 1.00 98.25 80 GLY A CA 1
ATOM 617 C C . GLY A 1 80 ? 0.759 -5.584 -8.239 1.00 98.25 80 GLY A C 1
ATOM 618 O O . GLY A 1 80 ? -0.175 -4.785 -8.204 1.00 98.25 80 GLY A O 1
ATOM 619 N N . ALA A 1 81 ? 0.986 -6.364 -9.299 1.00 98.44 81 ALA A N 1
ATOM 620 C CA . ALA A 1 81 ? 0.143 -6.311 -10.496 1.00 98.44 81 ALA A CA 1
ATOM 621 C C . ALA A 1 81 ? -1.336 -6.617 -10.178 1.00 98.44 81 ALA A C 1
ATOM 623 O O . ALA A 1 81 ? -2.237 -5.879 -10.579 1.00 98.44 81 ALA A O 1
ATOM 624 N N . ARG A 1 82 ? -1.587 -7.660 -9.375 1.00 98.44 82 ARG A N 1
ATOM 625 C CA . ARG A 1 82 ? -2.939 -8.046 -8.940 1.00 98.44 82 ARG A CA 1
ATOM 626 C C . ARG A 1 82 ? -3.562 -7.002 -8.012 1.00 98.44 82 ARG A C 1
ATOM 628 O O . ARG A 1 82 ? -4.758 -6.749 -8.097 1.00 98.44 82 ARG A O 1
ATOM 635 N N . VAL A 1 83 ? -2.778 -6.389 -7.128 1.00 98.69 83 VAL A N 1
ATOM 636 C CA . VAL A 1 83 ? -3.247 -5.301 -6.258 1.00 98.69 83 VAL A CA 1
ATOM 637 C C . VAL A 1 83 ? -3.711 -4.110 -7.094 1.00 98.69 83 VAL A C 1
ATOM 639 O O . VAL A 1 83 ? -4.822 -3.628 -6.883 1.00 98.69 83 VAL A O 1
ATOM 642 N N . MET A 1 84 ? -2.914 -3.681 -8.076 1.00 98.69 84 MET A N 1
ATOM 643 C CA . MET A 1 84 ? -3.283 -2.592 -8.988 1.00 98.69 84 MET A CA 1
ATOM 644 C C . MET A 1 84 ? -4.601 -2.892 -9.710 1.00 98.69 84 MET A C 1
ATOM 646 O O . MET A 1 84 ? -5.505 -2.057 -9.710 1.00 98.69 84 MET A O 1
ATOM 650 N N . GLU A 1 85 ? -4.740 -4.104 -10.255 1.00 98.50 85 GLU A N 1
ATOM 651 C CA . GLU A 1 85 ? -5.961 -4.553 -10.929 1.00 98.50 85 GLU A CA 1
ATOM 652 C C . GLU A 1 85 ? -7.182 -4.512 -9.993 1.00 98.50 85 GLU A C 1
ATOM 654 O O . GLU A 1 85 ? -8.214 -3.937 -10.338 1.00 98.50 85 GLU A O 1
ATOM 659 N N . LYS A 1 86 ? -7.074 -5.078 -8.784 1.00 98.38 86 LYS A N 1
ATOM 660 C CA . LYS A 1 86 ? -8.178 -5.123 -7.810 1.00 98.38 86 LYS A CA 1
ATOM 661 C C . LYS A 1 86 ? -8.618 -3.734 -7.360 1.00 98.38 86 LYS A C 1
ATOM 663 O O . LYS A 1 86 ? -9.816 -3.491 -7.215 1.00 98.38 86 LYS A O 1
ATOM 668 N N . LEU A 1 87 ? -7.671 -2.819 -7.165 1.00 98.56 87 LEU A N 1
ATOM 669 C CA . LEU A 1 87 ? -7.969 -1.426 -6.840 1.00 98.56 87 LEU A CA 1
ATOM 670 C C . LEU A 1 87 ? -8.740 -0.751 -7.982 1.00 98.56 87 LEU A C 1
ATOM 672 O O . LEU A 1 87 ? -9.787 -0.150 -7.740 1.00 98.56 87 LEU A O 1
ATOM 676 N N . GLN A 1 88 ? -8.280 -0.903 -9.225 1.00 98.31 88 GLN A N 1
ATOM 677 C CA . GLN A 1 88 ? -8.960 -0.345 -10.398 1.00 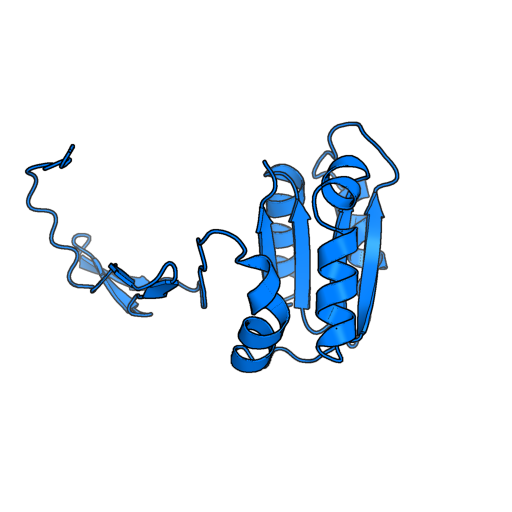98.31 88 GLN A CA 1
ATOM 678 C C . GLN A 1 88 ? -10.371 -0.927 -10.581 1.00 98.31 88 GLN A C 1
ATOM 680 O O . GLN A 1 88 ? -11.321 -0.172 -10.785 1.00 98.31 88 GLN A O 1
ATOM 685 N N . GLN A 1 89 ? -10.544 -2.246 -10.426 1.00 98.06 89 GLN A N 1
ATOM 686 C CA . GLN A 1 89 ? -11.859 -2.907 -10.458 1.00 98.06 89 GLN A CA 1
ATOM 687 C C . GLN A 1 89 ? -12.808 -2.363 -9.377 1.00 98.06 89 GLN A C 1
ATOM 689 O O . GLN A 1 89 ? -14.009 -2.236 -9.607 1.00 98.06 89 GLN A O 1
ATOM 694 N N . ALA A 1 90 ? -12.272 -1.979 -8.216 1.00 97.62 90 ALA A N 1
ATOM 695 C CA . ALA A 1 90 ? -13.013 -1.346 -7.127 1.00 97.62 90 ALA A CA 1
ATOM 696 C C . ALA A 1 90 ? -13.162 0.187 -7.277 1.00 97.62 90 ALA A C 1
ATOM 698 O O . ALA A 1 90 ? -13.538 0.874 -6.321 1.00 97.62 90 ALA A O 1
ATOM 699 N N . SER A 1 91 ? -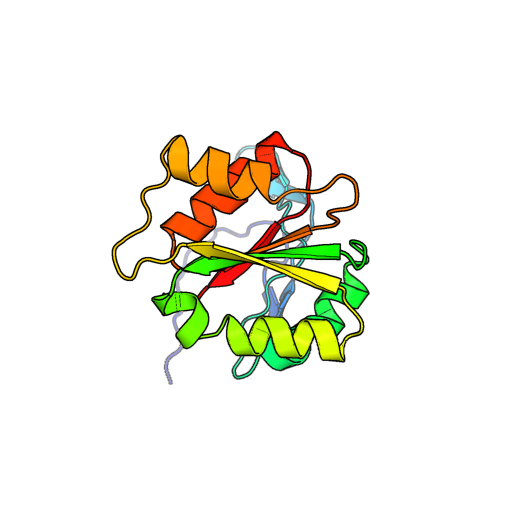12.895 0.729 -8.474 1.00 98.12 91 SER A N 1
ATOM 700 C CA . SER A 1 91 ? -12.996 2.159 -8.809 1.00 98.12 91 SER A CA 1
ATOM 701 C C . SER A 1 91 ? -12.070 3.076 -7.993 1.00 98.12 91 SER A C 1
ATOM 703 O O . SER A 1 91 ? -12.402 4.234 -7.738 1.00 98.12 91 SER A O 1
ATOM 705 N N . TYR A 1 92 ? -10.915 2.567 -7.561 1.00 98.50 92 TYR A N 1
ATOM 706 C CA . TYR A 1 92 ? -9.827 3.386 -7.018 1.00 98.50 92 TYR A CA 1
ATOM 707 C C . TYR A 1 92 ? -8.950 3.937 -8.146 1.00 98.50 92 TYR A C 1
ATOM 709 O O . TYR A 1 92 ? -8.949 3.418 -9.264 1.00 98.50 92 TYR A O 1
ATOM 717 N N . GLN A 1 93 ? -8.160 4.962 -7.833 1.00 98.12 93 GLN A N 1
ATOM 718 C CA . GLN A 1 93 ? -7.187 5.568 -8.743 1.00 98.12 93 GLN A CA 1
ATOM 719 C C . GLN A 1 93 ? -5.768 5.319 -8.208 1.00 98.12 93 GLN A C 1
ATOM 721 O O . GLN A 1 93 ? -5.163 6.226 -7.632 1.00 98.12 93 GLN A O 1
ATOM 726 N N . PRO A 1 94 ? -5.244 4.080 -8.308 1.00 98.12 94 PRO A N 1
ATOM 727 C CA . PRO A 1 94 ? -3.927 3.770 -7.780 1.00 98.12 94 PRO A CA 1
ATOM 728 C C . PRO A 1 94 ? -2.816 4.339 -8.671 1.00 98.12 94 PRO A C 1
ATOM 730 O O . PRO A 1 94 ? -2.833 4.170 -9.893 1.00 98.12 94 PRO A O 1
ATOM 733 N N . LYS A 1 95 ? -1.810 4.949 -8.046 1.00 98.56 95 LYS A N 1
ATOM 734 C CA . LYS A 1 95 ? -0.512 5.278 -8.648 1.00 98.56 95 LYS A CA 1
ATOM 735 C C . LYS A 1 95 ? 0.537 4.299 -8.151 1.00 98.56 95 LYS A C 1
ATOM 737 O O . LYS A 1 95 ? 0.455 3.842 -7.017 1.00 98.56 95 LYS A O 1
ATOM 742 N N . LEU A 1 96 ? 1.510 3.973 -8.992 1.00 98.62 96 LEU A N 1
ATOM 743 C CA . LEU A 1 96 ? 2.565 3.022 -8.657 1.00 98.62 96 LEU A CA 1
ATOM 744 C C . LEU A 1 96 ? 3.887 3.758 -8.425 1.00 98.62 96 LEU A C 1
ATOM 746 O O . LEU A 1 96 ? 4.406 4.394 -9.336 1.00 98.62 96 LEU A O 1
ATOM 750 N N . CYS A 1 97 ? 4.444 3.609 -7.227 1.00 98.56 97 CYS A N 1
ATOM 751 C CA . CYS A 1 97 ? 5.843 3.871 -6.919 1.00 98.56 97 CYS A CA 1
ATOM 752 C C . CYS A 1 97 ? 6.588 2.531 -6.974 1.00 98.56 97 CYS A C 1
ATOM 754 O O . CYS A 1 97 ? 6.548 1.743 -6.025 1.00 98.56 97 CYS A O 1
ATOM 756 N N . LEU A 1 98 ? 7.202 2.249 -8.124 1.00 98.19 98 LEU A N 1
ATOM 757 C CA . LEU A 1 98 ? 7.953 1.020 -8.353 1.00 98.19 98 LEU A CA 1
ATOM 758 C C . LEU A 1 98 ? 9.446 1.284 -8.171 1.00 98.19 98 LEU A C 1
ATOM 760 O O . LEU A 1 98 ? 10.039 2.070 -8.907 1.00 98.19 98 LEU A O 1
ATOM 764 N N . PHE A 1 99 ? 10.063 0.584 -7.228 1.00 97.94 99 PHE A N 1
ATOM 765 C CA . PHE A 1 99 ? 11.513 0.487 -7.167 1.00 97.94 99 PHE A CA 1
ATOM 766 C C . PHE A 1 99 ? 11.987 -0.480 -8.257 1.00 97.94 99 PHE A C 1
ATOM 768 O O . PHE A 1 99 ? 11.740 -1.683 -8.177 1.00 97.94 99 PHE A O 1
ATOM 775 N N . GLU A 1 100 ? 12.677 0.039 -9.275 1.00 96.75 100 GLU A N 1
ATOM 776 C CA . GLU A 1 100 ? 13.193 -0.731 -10.420 1.00 96.75 100 GLU A CA 1
ATOM 777 C C . GLU A 1 100 ? 14.438 -1.561 -10.056 1.00 96.75 100 GLU A C 1
ATOM 779 O O . GLU A 1 100 ? 15.497 -1.471 -10.675 1.00 96.75 100 GLU A O 1
ATOM 784 N N . THR A 1 101 ? 14.329 -2.378 -9.012 1.00 95.12 101 THR A N 1
ATOM 785 C CA . THR A 1 101 ? 15.386 -3.276 -8.557 1.00 95.12 101 THR A CA 1
ATOM 786 C C . THR A 1 101 ? 14.808 -4.611 -8.110 1.00 95.12 101 THR A C 1
ATOM 788 O O . THR A 1 101 ? 13.671 -4.699 -7.647 1.00 95.12 101 THR A O 1
ATOM 791 N N . ARG A 1 102 ? 15.611 -5.666 -8.271 1.00 94.88 102 ARG A N 1
ATOM 792 C CA . ARG A 1 102 ? 15.371 -6.979 -7.656 1.00 94.88 102 ARG A CA 1
ATOM 793 C C . ARG A 1 102 ? 16.217 -7.204 -6.409 1.00 94.88 102 ARG A C 1
ATOM 795 O O . ARG A 1 102 ? 16.033 -8.211 -5.728 1.00 94.88 102 ARG A O 1
ATOM 802 N N . GLU A 1 103 ? 17.141 -6.295 -6.121 1.00 92.75 103 GLU A N 1
ATOM 803 C CA . GLU A 1 103 ? 17.883 -6.304 -4.871 1.00 92.75 103 GLU A CA 1
ATOM 804 C C . GLU A 1 103 ? 17.039 -5.737 -3.734 1.00 92.75 103 GLU A C 1
ATOM 806 O O . GLU A 1 103 ? 16.015 -5.084 -3.933 1.00 92.75 103 GLU A O 1
ATOM 811 N N . TRP A 1 104 ? 17.499 -5.985 -2.514 1.00 87.88 104 TRP A N 1
ATOM 812 C CA . TRP A 1 104 ? 16.856 -5.472 -1.322 1.00 87.88 104 TRP A CA 1
ATOM 813 C C . TRP A 1 104 ? 16.849 -3.935 -1.298 1.00 87.88 104 TRP A C 1
ATOM 815 O O . TRP A 1 104 ? 17.906 -3.298 -1.304 1.00 87.88 104 TRP A O 1
ATOM 825 N N . VAL A 1 105 ? 15.652 -3.342 -1.222 1.00 93.25 105 VAL A N 1
ATOM 826 C CA . VAL A 1 105 ? 15.481 -1.895 -1.044 1.00 93.25 105 VAL A CA 1
ATOM 827 C C . VAL A 1 105 ? 15.849 -1.517 0.388 1.00 93.25 105 VAL A C 1
ATOM 829 O O . VAL A 1 105 ? 15.156 -1.869 1.347 1.00 93.25 105 VAL A O 1
ATOM 832 N N . LYS A 1 106 ? 16.947 -0.773 0.528 1.00 93.38 106 LYS A N 1
ATOM 833 C CA . LYS A 1 106 ? 17.375 -0.207 1.808 1.00 93.38 106 LYS A CA 1
ATOM 834 C C . LYS A 1 106 ? 16.426 0.926 2.205 1.00 93.38 106 LYS A C 1
ATOM 836 O O . LYS A 1 106 ? 16.130 1.766 1.361 1.00 93.38 106 LYS A O 1
ATOM 841 N N . PRO A 1 107 ? 15.966 0.999 3.464 1.00 93.25 107 PRO A N 1
ATOM 842 C CA . PRO A 1 107 ? 15.142 2.108 3.940 1.00 93.25 107 PRO A CA 1
ATOM 843 C C . PRO A 1 107 ? 16.012 3.341 4.253 1.00 93.25 107 PRO A C 1
ATOM 845 O O . PRO A 1 107 ? 16.076 3.792 5.395 1.00 93.25 107 PRO A O 1
ATOM 848 N N . ASP A 1 108 ? 16.731 3.840 3.249 1.00 95.62 108 ASP A N 1
ATOM 849 C CA . ASP A 1 108 ? 17.608 5.011 3.332 1.00 95.62 108 ASP A CA 1
ATOM 850 C C . ASP A 1 108 ? 16.912 6.294 2.836 1.00 95.62 108 ASP A C 1
ATOM 852 O O . ASP A 1 108 ? 15.732 6.299 2.466 1.00 95.62 108 ASP A O 1
ATOM 856 N N . GLU A 1 109 ? 17.632 7.416 2.841 1.00 97.25 109 GLU A N 1
ATOM 857 C CA . GLU A 1 109 ? 17.112 8.717 2.415 1.00 97.25 109 GLU A CA 1
ATOM 858 C C . GLU A 1 109 ? 16.674 8.722 0.948 1.00 97.25 109 GLU A C 1
ATOM 860 O O . GLU A 1 109 ? 15.732 9.436 0.594 1.00 97.25 109 GLU A O 1
ATOM 865 N N . TYR A 1 110 ? 17.319 7.916 0.100 1.00 96.75 110 TYR A N 1
ATOM 866 C CA . TYR A 1 110 ? 16.934 7.777 -1.298 1.00 96.75 110 TYR A CA 1
ATOM 867 C C . TYR A 1 110 ? 15.572 7.091 -1.415 1.00 96.75 110 TYR A C 1
ATOM 869 O O . TYR A 1 110 ? 14.687 7.594 -2.113 1.00 96.75 110 TYR A O 1
ATOM 877 N N . ALA A 1 111 ? 15.361 5.989 -0.694 1.00 97.62 111 ALA A N 1
ATOM 878 C CA . ALA A 1 111 ? 14.084 5.287 -0.702 1.00 97.62 111 ALA A CA 1
ATOM 879 C C . ALA A 1 111 ? 12.955 6.133 -0.093 1.00 97.62 111 ALA A C 1
ATOM 881 O O . ALA A 1 111 ? 11.857 6.201 -0.653 1.00 97.62 111 ALA A O 1
ATOM 882 N N . ILE A 1 112 ? 13.240 6.849 1.001 1.00 98.25 112 ILE A N 1
ATOM 883 C CA . ILE A 1 112 ? 12.300 7.803 1.603 1.00 98.25 112 ILE A CA 1
ATOM 884 C C . ILE A 1 112 ? 11.937 8.897 0.597 1.00 98.25 112 ILE A C 1
ATOM 886 O O . ILE A 1 112 ? 10.754 9.140 0.355 1.00 98.25 112 ILE A O 1
ATOM 890 N N . GLY A 1 113 ? 12.938 9.541 -0.009 1.00 98.25 113 GLY A N 1
ATOM 891 C CA . GLY A 1 113 ? 12.737 10.601 -0.994 1.00 98.25 113 GLY A CA 1
ATOM 892 C C . GLY A 1 113 ? 11.931 10.127 -2.201 1.00 98.25 113 GLY A C 1
ATOM 893 O O . GLY A 1 113 ? 11.013 10.819 -2.630 1.00 98.25 113 GLY A O 1
ATOM 894 N N . THR A 1 114 ? 12.210 8.919 -2.693 1.00 98.31 114 THR A N 1
ATOM 895 C CA . THR A 1 114 ? 11.502 8.311 -3.829 1.00 98.31 114 THR A CA 1
ATOM 896 C C . THR A 1 114 ? 10.007 8.181 -3.553 1.00 98.31 114 THR A C 1
ATOM 898 O O . THR A 1 114 ? 9.191 8.644 -4.350 1.00 98.31 114 THR A O 1
ATOM 901 N N . VAL A 1 115 ? 9.624 7.612 -2.407 1.00 98.31 115 VAL A N 1
ATOM 902 C CA . VAL A 1 115 ? 8.206 7.481 -2.045 1.00 98.31 115 VAL A CA 1
ATOM 903 C C . VAL A 1 115 ? 7.578 8.856 -1.806 1.00 98.31 115 VAL A C 1
ATOM 905 O O . VAL A 1 115 ? 6.508 9.124 -2.341 1.00 98.31 115 VAL A O 1
ATOM 908 N N . MET A 1 116 ? 8.252 9.752 -1.077 1.00 98.06 116 MET A N 1
ATOM 909 C CA . MET A 1 116 ? 7.746 11.101 -0.784 1.00 98.06 116 MET A CA 1
ATOM 910 C C . MET A 1 116 ? 7.486 11.934 -2.047 1.00 98.06 116 MET A C 1
ATOM 912 O O . MET A 1 116 ? 6.503 12.665 -2.095 1.00 98.06 116 MET A O 1
ATOM 916 N N . LEU A 1 117 ? 8.329 11.814 -3.076 1.00 98.12 117 LEU A N 1
ATOM 917 C CA . LEU A 1 117 ? 8.148 12.509 -4.357 1.00 98.12 117 LEU A CA 1
ATOM 918 C C . LEU A 1 117 ? 6.973 11.967 -5.181 1.00 98.12 117 LEU A C 1
ATOM 920 O O . LEU A 1 117 ? 6.462 12.680 -6.040 1.00 98.12 117 LEU A O 1
ATOM 924 N N . ASN A 1 118 ? 6.544 10.731 -4.922 1.00 98.31 118 ASN A N 1
ATOM 925 C CA . ASN A 1 118 ? 5.367 10.129 -5.549 1.00 98.31 118 ASN A CA 1
ATOM 926 C C . ASN A 1 118 ? 4.069 10.396 -4.766 1.00 98.31 118 ASN A C 1
ATOM 928 O O . ASN A 1 118 ? 2.988 10.066 -5.252 1.00 98.31 118 ASN A O 1
ATOM 932 N N . ILE A 1 119 ? 4.153 10.979 -3.564 1.00 98.44 119 ILE A N 1
ATOM 933 C CA . ILE A 1 119 ? 2.975 11.415 -2.812 1.00 98.44 119 ILE A CA 1
ATOM 934 C C . ILE A 1 119 ? 2.459 12.719 -3.417 1.00 98.44 119 ILE A C 1
ATOM 936 O O . ILE A 1 119 ? 3.150 13.737 -3.466 1.00 98.44 119 ILE A O 1
ATOM 940 N N . GLU A 1 120 ? 1.199 12.696 -3.827 1.00 97.06 120 GLU A N 1
ATOM 941 C CA . GLU A 1 120 ? 0.478 13.862 -4.324 1.00 97.06 120 GLU A CA 1
ATOM 942 C C . GLU A 1 120 ? -0.462 14.446 -3.270 1.00 97.06 120 GLU A C 1
ATOM 944 O O . GLU A 1 120 ? -0.798 13.794 -2.281 1.00 97.06 120 GLU A O 1
ATOM 949 N N . ARG A 1 121 ? -0.918 15.684 -3.496 1.00 95.69 121 ARG A N 1
ATOM 950 C CA . ARG A 1 121 ? -1.770 16.423 -2.546 1.00 95.69 121 ARG A CA 1
ATOM 951 C C . ARG A 1 121 ? -3.063 15.695 -2.180 1.00 95.69 121 ARG A C 1
ATOM 953 O O . ARG A 1 121 ? -3.573 15.914 -1.090 1.00 95.69 121 ARG A O 1
ATOM 960 N N . ASP A 1 122 ? -3.600 14.889 -3.086 1.00 97.19 122 ASP A N 1
ATOM 961 C CA . ASP A 1 122 ? -4.840 14.130 -2.923 1.00 97.19 122 ASP A CA 1
ATOM 962 C C . ASP A 1 122 ? -4.603 12.654 -2.560 1.00 97.19 122 ASP A C 1
ATOM 964 O O . ASP A 1 122 ? -5.562 11.881 -2.493 1.00 97.19 122 ASP A O 1
ATOM 968 N N . THR A 1 123 ? -3.354 12.252 -2.280 1.00 98.56 123 THR A N 1
ATOM 969 C CA . THR A 1 123 ? -3.037 10.882 -1.850 1.00 98.56 123 THR A CA 1
ATOM 970 C C . THR A 1 123 ? -3.766 10.567 -0.548 1.00 98.56 123 THR A C 1
ATOM 972 O O . THR A 1 123 ? -3.500 11.145 0.502 1.00 98.56 123 THR A O 1
ATOM 975 N N . SER A 1 124 ? -4.701 9.631 -0.645 1.00 98.50 124 SER A N 1
ATOM 976 C CA . SER A 1 124 ? -5.646 9.242 0.398 1.00 98.50 124 SER A CA 1
ATOM 977 C C . SER A 1 124 ? -5.098 8.139 1.304 1.00 98.50 124 SER A C 1
ATOM 979 O O . SER A 1 124 ? -5.410 8.092 2.489 1.00 98.50 124 SER A O 1
ATOM 981 N N . PHE A 1 125 ? -4.275 7.240 0.759 1.00 98.75 125 PHE A N 1
ATOM 982 C CA . PHE A 1 125 ? -3.625 6.171 1.516 1.00 98.75 125 PHE A CA 1
ATOM 983 C C . PHE A 1 125 ? -2.343 5.690 0.828 1.00 98.75 125 PHE A C 1
ATOM 985 O O . PHE A 1 125 ? -2.193 5.790 -0.393 1.00 98.75 125 PHE A O 1
ATOM 992 N N . LEU A 1 126 ? -1.438 5.119 1.621 1.00 98.81 126 LEU A N 1
ATOM 993 C CA . LEU A 1 126 ? -0.258 4.394 1.162 1.00 98.81 126 LEU A CA 1
ATOM 994 C C . LEU A 1 126 ? -0.527 2.894 1.285 1.00 98.81 126 LEU A C 1
ATOM 996 O O . LEU A 1 126 ? -0.890 2.417 2.360 1.00 98.81 126 LEU A O 1
ATOM 1000 N N . LEU A 1 127 ? -0.327 2.145 0.205 1.00 98.75 127 LEU A N 1
ATOM 1001 C CA . LEU A 1 127 ? -0.454 0.693 0.190 1.00 98.75 127 LEU A CA 1
ATOM 1002 C C . LEU A 1 127 ? 0.873 0.077 -0.234 1.00 98.75 127 LEU A C 1
ATOM 1004 O O . LEU A 1 127 ? 1.294 0.206 -1.378 1.00 98.75 127 LEU A O 1
ATOM 1008 N N . VAL A 1 128 ? 1.533 -0.624 0.677 1.00 98.56 128 VAL A N 1
ATOM 1009 C CA . VAL A 1 128 ? 2.757 -1.356 0.350 1.00 98.56 128 VAL A CA 1
ATOM 1010 C C . VAL A 1 128 ? 2.428 -2.788 -0.052 1.00 98.56 128 VAL A C 1
ATOM 1012 O O . VAL A 1 128 ? 1.689 -3.484 0.642 1.00 98.56 128 VAL A O 1
ATOM 1015 N N . VAL A 1 129 ? 3.002 -3.239 -1.162 1.00 98.31 129 VAL A N 1
ATOM 1016 C CA . VAL A 1 129 ? 3.099 -4.655 -1.514 1.00 98.31 129 VAL A CA 1
ATOM 1017 C C . VAL A 1 129 ? 4.558 -5.021 -1.347 1.00 98.31 129 VAL A C 1
ATOM 1019 O O . VAL A 1 129 ? 5.392 -4.629 -2.161 1.00 98.31 129 VAL A O 1
ATOM 1022 N N . GLY A 1 130 ? 4.900 -5.664 -0.235 1.00 91.00 130 GLY A N 1
ATOM 1023 C CA . GLY A 1 130 ? 6.267 -5.553 0.259 1.00 91.00 130 GLY A CA 1
ATOM 1024 C C . GLY A 1 130 ? 6.771 -6.719 1.082 1.00 91.00 130 GLY A C 1
ATOM 1025 O O . GLY A 1 130 ? 6.006 -7.501 1.648 1.00 91.00 130 GLY A O 1
ATOM 1026 N N . SER A 1 131 ? 8.099 -6.763 1.170 1.00 86.38 131 SER A N 1
ATOM 1027 C CA . SER A 1 131 ? 8.837 -7.395 2.259 1.00 86.38 131 SER A CA 1
ATOM 1028 C C . SER A 1 131 ? 8.768 -6.530 3.526 1.00 86.38 131 SER A C 1
ATOM 1030 O O . SER A 1 131 ? 8.236 -5.412 3.510 1.00 86.38 131 SER A O 1
ATOM 1032 N N . GLY A 1 132 ? 9.356 -7.007 4.627 1.00 91.81 132 GLY A N 1
ATOM 1033 C CA . GLY A 1 132 ? 9.428 -6.246 5.880 1.00 91.81 132 GLY A CA 1
ATOM 1034 C C . GLY A 1 132 ? 10.049 -4.851 5.723 1.00 91.81 132 GLY A C 1
ATOM 1035 O O . GLY A 1 132 ? 9.561 -3.895 6.314 1.00 91.81 132 GLY A O 1
ATOM 1036 N N . CYS A 1 133 ? 11.054 -4.677 4.861 1.00 93.19 133 CYS A N 1
ATOM 1037 C CA . CYS A 1 133 ? 11.751 -3.391 4.753 1.00 93.19 133 CYS A CA 1
ATOM 1038 C C . CYS A 1 133 ? 10.964 -2.334 3.976 1.00 93.19 133 CYS A C 1
ATOM 1040 O O . CYS A 1 133 ? 10.893 -1.192 4.424 1.00 93.19 133 CYS A O 1
ATOM 1042 N N . LEU A 1 134 ? 10.308 -2.708 2.870 1.00 95.75 134 LEU A N 1
ATOM 1043 C CA . LEU A 1 134 ? 9.363 -1.807 2.198 1.00 95.75 134 LEU A CA 1
ATOM 1044 C C . LEU A 1 134 ? 8.178 -1.474 3.113 1.00 95.75 134 LEU A C 1
ATOM 1046 O O . LEU A 1 134 ? 7.696 -0.338 3.120 1.00 95.75 134 LEU A O 1
ATOM 1050 N N . THR A 1 135 ? 7.732 -2.453 3.905 1.00 96.69 135 THR A N 1
ATOM 1051 C CA . THR A 1 135 ? 6.660 -2.271 4.889 1.00 96.69 135 THR A CA 1
ATOM 1052 C C . THR A 1 135 ? 7.047 -1.232 5.935 1.00 96.69 135 THR A C 1
ATOM 1054 O O . THR A 1 135 ? 6.302 -0.279 6.157 1.00 96.69 135 THR A O 1
ATOM 1057 N N . ASP A 1 136 ? 8.234 -1.357 6.521 1.00 95.62 136 ASP A N 1
ATOM 1058 C CA . ASP A 1 136 ? 8.739 -0.428 7.529 1.00 95.62 136 ASP A CA 1
ATOM 1059 C C . ASP A 1 136 ? 9.019 0.963 6.970 1.00 95.62 136 ASP A C 1
ATOM 1061 O O . ASP A 1 136 ? 8.648 1.952 7.602 1.00 95.62 136 ASP A O 1
ATOM 1065 N N . LEU A 1 137 ? 9.594 1.051 5.769 1.00 97.38 137 LEU A N 1
ATOM 1066 C CA . LEU A 1 137 ? 9.775 2.312 5.053 1.00 97.38 137 LEU A CA 1
ATOM 1067 C C . LEU A 1 137 ? 8.438 3.043 4.877 1.00 97.38 137 LEU A C 1
ATOM 1069 O O . LEU A 1 137 ? 8.306 4.216 5.225 1.00 97.38 137 LEU A O 1
ATOM 1073 N N . THR A 1 138 ? 7.426 2.343 4.367 1.00 97.94 138 THR A N 1
ATOM 1074 C CA . THR A 1 138 ? 6.115 2.942 4.087 1.00 97.94 138 THR A CA 1
ATOM 1075 C C . THR A 1 138 ? 5.393 3.321 5.381 1.00 97.94 138 THR A C 1
ATOM 1077 O O . THR A 1 138 ? 4.831 4.412 5.483 1.00 97.94 138 THR A O 1
ATOM 1080 N N . ARG A 1 139 ? 5.466 2.468 6.411 1.00 97.06 139 ARG A N 1
ATOM 1081 C CA . ARG A 1 139 ? 4.938 2.750 7.753 1.00 97.06 139 ARG A CA 1
ATOM 1082 C C . ARG A 1 139 ? 5.613 3.968 8.385 1.00 97.06 139 ARG A C 1
ATOM 1084 O O . ARG A 1 139 ? 4.937 4.804 8.982 1.00 97.06 139 ARG A O 1
ATOM 1091 N N . TYR A 1 140 ? 6.929 4.107 8.221 1.00 97.75 140 TYR A N 1
ATOM 1092 C CA . TYR A 1 140 ? 7.665 5.285 8.666 1.00 97.75 140 TYR A CA 1
ATOM 1093 C C . TYR A 1 140 ? 7.151 6.550 7.970 1.00 97.75 140 TYR A C 1
ATOM 1095 O O . TYR A 1 140 ? 6.815 7.524 8.640 1.00 97.75 140 TYR A O 1
ATOM 1103 N N . ILE A 1 141 ? 7.000 6.527 6.647 1.00 98.25 141 ILE A N 1
ATOM 1104 C CA . ILE A 1 141 ? 6.495 7.670 5.873 1.00 98.25 141 ILE A CA 1
ATOM 1105 C C . ILE A 1 141 ? 5.058 8.031 6.263 1.00 98.25 141 ILE A C 1
ATOM 1107 O O . ILE A 1 141 ? 4.755 9.208 6.464 1.00 98.25 141 ILE A O 1
ATOM 1111 N N . SER A 1 142 ? 4.188 7.038 6.450 1.00 98.06 142 SER A N 1
ATOM 1112 C CA . SER A 1 142 ? 2.830 7.237 6.968 1.00 98.06 142 SER A CA 1
ATOM 1113 C C . SER A 1 142 ? 2.844 7.970 8.311 1.00 98.06 142 SER A C 1
ATOM 1115 O O . SER A 1 142 ? 2.157 8.977 8.469 1.00 98.06 142 SER A O 1
ATOM 1117 N N . SER A 1 143 ? 3.720 7.568 9.240 1.00 97.12 143 SER A N 1
ATOM 1118 C CA . SER A 1 143 ? 3.839 8.229 10.548 1.00 97.12 143 SER A CA 1
ATOM 1119 C C . SER A 1 143 ? 4.283 9.697 10.462 1.00 97.12 143 SER A C 1
ATOM 1121 O O . SER A 1 143 ? 3.976 10.488 11.351 1.00 97.12 143 SER A O 1
ATOM 1123 N N . ARG A 1 144 ? 5.009 10.076 9.400 1.00 97.19 144 ARG A N 1
ATOM 1124 C CA . ARG A 1 144 ? 5.490 11.450 9.172 1.00 97.19 144 ARG A CA 1
ATOM 1125 C C . ARG A 1 144 ? 4.509 12.321 8.399 1.00 97.19 144 ARG A C 1
ATOM 1127 O O . ARG A 1 144 ? 4.513 13.533 8.588 1.00 97.19 144 ARG A O 1
ATOM 1134 N N . THR A 1 145 ? 3.706 11.721 7.528 1.00 97.38 145 THR A N 1
ATOM 1135 C CA . THR A 1 145 ? 2.777 12.433 6.636 1.00 97.38 145 THR A CA 1
ATOM 1136 C C . THR A 1 145 ? 1.349 12.467 7.171 1.00 97.38 145 THR A C 1
ATOM 1138 O O . THR A 1 145 ? 0.565 13.309 6.748 1.00 97.38 145 THR A O 1
ATOM 1141 N N . GLY A 1 146 ? 1.001 11.563 8.090 1.00 97.38 146 GLY A N 1
ATOM 1142 C CA . GLY A 1 146 ? -0.369 11.367 8.563 1.00 97.38 146 GLY A CA 1
ATOM 1143 C C . GLY A 1 146 ? -1.261 10.617 7.568 1.00 97.38 146 GLY A C 1
ATOM 1144 O O . GLY A 1 146 ? -2.437 10.409 7.856 1.00 97.38 146 GLY A O 1
ATOM 1145 N N . ILE A 1 147 ? -0.726 10.194 6.416 1.00 98.44 147 ILE A N 1
ATOM 1146 C CA . ILE A 1 147 ? -1.482 9.444 5.409 1.00 98.44 147 ILE A CA 1
ATOM 1147 C C . ILE A 1 147 ? -1.671 8.000 5.907 1.00 98.44 147 ILE A C 1
ATOM 1149 O O . ILE A 1 147 ? -0.676 7.362 6.267 1.00 98.44 147 ILE A O 1
ATOM 1153 N N . PRO A 1 148 ? -2.904 7.456 5.919 1.00 98.12 148 PRO A N 1
ATOM 1154 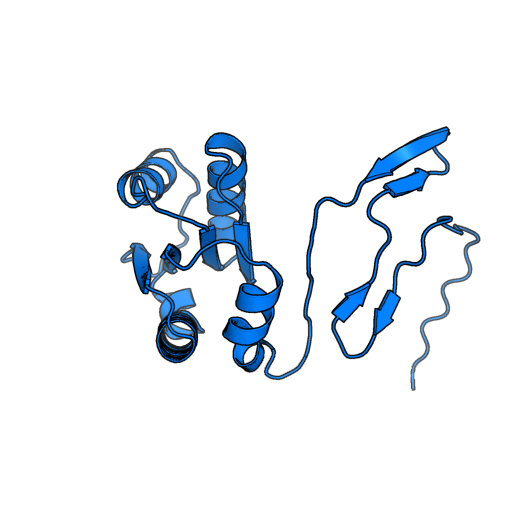C CA . PRO A 1 148 ? -3.183 6.076 6.309 1.00 98.12 148 PRO A CA 1
ATOM 1155 C C . PRO A 1 148 ? -2.326 5.043 5.571 1.00 98.12 148 PRO A C 1
ATOM 1157 O O . PRO A 1 148 ? -2.025 5.193 4.387 1.00 98.12 148 PRO A O 1
ATOM 1160 N N . PHE A 1 149 ? -1.971 3.968 6.271 1.00 96.94 149 PHE A N 1
ATOM 1161 C CA . PHE A 1 149 ? -1.093 2.909 5.783 1.00 96.94 149 PHE A CA 1
ATOM 1162 C C . PHE A 1 149 ? -1.811 1.561 5.712 1.00 96.94 149 PHE A C 1
ATOM 1164 O O . PHE A 1 149 ? -2.478 1.156 6.663 1.00 96.94 149 PHE A O 1
ATOM 1171 N N . ILE A 1 150 ? -1.617 0.848 4.604 1.00 98.19 150 ILE A N 1
ATOM 1172 C CA . ILE A 1 150 ? -2.090 -0.518 4.370 1.00 98.19 150 ILE A CA 1
ATOM 1173 C C . ILE A 1 150 ? -0.900 -1.375 3.937 1.00 98.19 150 ILE A C 1
ATOM 1175 O O . ILE A 1 150 ? -0.091 -0.949 3.112 1.00 98.19 150 ILE A O 1
ATOM 1179 N N . SER A 1 151 ? -0.822 -2.604 4.450 1.00 97.81 151 SER A N 1
ATOM 1180 C CA . SER A 1 151 ? 0.185 -3.583 4.040 1.00 97.81 151 SER A CA 1
ATOM 1181 C C . SER A 1 151 ? -0.442 -4.807 3.390 1.00 97.81 151 SER A C 1
ATOM 1183 O O . SER A 1 151 ? -1.376 -5.401 3.927 1.00 97.81 151 SER A O 1
ATOM 1185 N N . VAL A 1 152 ? 0.120 -5.195 2.248 1.00 98.06 152 VAL A N 1
ATOM 1186 C CA . VAL A 1 152 ? -0.048 -6.498 1.609 1.00 98.06 152 VAL A CA 1
ATOM 1187 C C . VAL A 1 152 ? 1.305 -7.215 1.713 1.00 98.06 152 VAL A C 1
ATOM 1189 O O . VAL A 1 152 ? 2.160 -7.057 0.833 1.00 98.06 152 VAL A O 1
ATOM 1192 N N . PRO A 1 153 ? 1.547 -7.962 2.804 1.00 95.19 153 PRO A N 1
ATOM 1193 C CA . PRO A 1 153 ? 2.815 -8.648 3.004 1.00 95.19 153 PRO A CA 1
ATOM 1194 C C . PRO A 1 153 ? 2.958 -9.814 2.018 1.00 95.19 153 PRO A C 1
ATOM 1196 O O . PRO A 1 153 ? 2.003 -10.549 1.762 1.00 95.19 153 PRO A O 1
ATOM 1199 N N . THR A 1 154 ? 4.158 -9.975 1.460 1.00 90.75 154 THR A N 1
ATOM 1200 C CA . THR A 1 154 ? 4.472 -11.017 0.456 1.00 90.75 154 THR A CA 1
ATOM 1201 C C . THR A 1 154 ? 5.662 -11.905 0.831 1.00 90.75 154 THR A C 1
ATOM 1203 O O . THR A 1 154 ? 5.959 -12.850 0.101 1.00 90.75 154 THR A O 1
ATOM 1206 N N . ALA A 1 155 ? 6.314 -11.628 1.964 1.00 79.19 155 ALA A N 1
ATOM 1207 C CA . ALA A 1 155 ? 7.460 -12.359 2.499 1.00 79.19 155 ALA A CA 1
ATOM 1208 C C . ALA A 1 155 ? 7.353 -12.499 4.021 1.00 79.19 155 ALA A C 1
ATOM 1210 O O . ALA A 1 155 ? 6.763 -11.583 4.641 1.00 79.19 155 ALA A O 1
#